Protein AF-A0A2M7HS95-F1 (afdb_monomer)

Mean predicted aligned error: 13.53 Å

Structure (mmCIF, N/CA/C/O backbone):
data_AF-A0A2M7HS95-F1
#
_entry.id   AF-A0A2M7HS95-F1
#
loop_
_atom_site.group_PDB
_atom_site.id
_atom_site.type_symbol
_atom_site.label_atom_id
_atom_site.label_alt_id
_atom_site.label_comp_id
_atom_site.label_asym_id
_atom_site.label_entity_id
_atom_site.label_seq_id
_atom_site.pdbx_PDB_ins_code
_atom_site.Cartn_x
_atom_site.Cartn_y
_atom_site.Cartn_z
_atom_site.occupancy
_atom_site.B_iso_or_equiv
_atom_site.auth_seq_id
_atom_site.auth_comp_id
_atom_site.auth_asym_id
_atom_site.auth_atom_id
_atom_site.pdbx_PDB_model_num
ATOM 1 N N . MET A 1 1 ? -7.080 -26.761 -4.412 1.00 55.56 1 MET A N 1
ATOM 2 C CA . MET A 1 1 ? -7.701 -25.764 -5.310 1.00 55.56 1 MET A CA 1
ATOM 3 C C . MET A 1 1 ? -8.780 -25.048 -4.519 1.00 55.56 1 MET A C 1
ATOM 5 O O . MET A 1 1 ? -9.623 -25.730 -3.957 1.00 55.56 1 MET A O 1
ATOM 9 N N . CYS A 1 2 ? -8.719 -23.722 -4.392 1.00 57.47 2 CYS A N 1
ATOM 10 C CA . CYS A 1 2 ? -9.712 -22.958 -3.632 1.00 57.47 2 CYS A CA 1
ATOM 11 C C . CYS A 1 2 ? -10.790 -22.452 -4.595 1.00 57.47 2 CYS A C 1
ATOM 13 O O . CYS A 1 2 ? -10.579 -21.468 -5.297 1.00 57.47 2 CYS A O 1
ATOM 15 N N . SER A 1 3 ? -11.915 -23.160 -4.671 1.00 64.12 3 SER A N 1
ATOM 16 C CA . SER A 1 3 ? -13.106 -22.711 -5.394 1.00 64.12 3 SER A CA 1
ATOM 17 C C . SER A 1 3 ? -13.793 -21.575 -4.635 1.00 64.12 3 SER A C 1
ATOM 19 O O . SER A 1 3 ? -13.940 -21.643 -3.414 1.00 64.12 3 SER A O 1
ATOM 21 N N . THR A 1 4 ? -14.234 -20.540 -5.348 1.00 67.75 4 THR A N 1
ATOM 22 C CA . THR A 1 4 ? -15.065 -19.469 -4.789 1.00 67.75 4 THR A CA 1
ATOM 23 C C . THR A 1 4 ? -16.438 -20.020 -4.387 1.00 67.75 4 THR A C 1
ATOM 25 O O . THR A 1 4 ? -17.014 -20.827 -5.124 1.00 67.75 4 THR A O 1
ATOM 28 N N . PRO A 1 5 ? -16.985 -19.631 -3.221 1.00 67.50 5 PRO A N 1
ATOM 29 C CA . PRO A 1 5 ? -18.285 -20.121 -2.791 1.00 67.50 5 PRO A CA 1
ATOM 30 C C . PRO A 1 5 ? -19.372 -19.589 -3.731 1.00 67.50 5 PRO A C 1
ATOM 32 O O . PRO A 1 5 ? -19.444 -18.392 -4.007 1.00 67.50 5 PRO A O 1
ATOM 35 N N . LYS A 1 6 ? -20.222 -20.491 -4.231 1.00 69.25 6 LYS A N 1
ATOM 36 C CA . LYS A 1 6 ? -21.392 -20.164 -5.051 1.00 69.25 6 LYS A CA 1
ATOM 37 C C . LYS A 1 6 ? -22.399 -19.417 -4.171 1.00 69.25 6 LYS A C 1
ATOM 39 O O . LYS A 1 6 ? -23.077 -20.025 -3.347 1.00 69.25 6 LYS A O 1
ATOM 44 N N . THR A 1 7 ? -22.453 -18.094 -4.291 1.00 62.34 7 THR A N 1
ATOM 45 C CA . THR A 1 7 ? -23.372 -17.250 -3.517 1.00 62.34 7 THR A CA 1
ATOM 46 C C . THR A 1 7 ? -24.797 -17.445 -4.024 1.00 62.34 7 THR A C 1
ATOM 48 O O . THR A 1 7 ? -25.154 -16.948 -5.091 1.00 62.34 7 THR A O 1
ATOM 51 N N . ASN A 1 8 ? -25.610 -18.187 -3.271 1.00 64.69 8 ASN A N 1
ATOM 52 C CA . ASN A 1 8 ? -27.047 -18.290 -3.512 1.00 64.69 8 ASN A CA 1
ATOM 53 C C . ASN A 1 8 ? -27.715 -16.949 -3.174 1.00 64.69 8 ASN A C 1
ATOM 55 O O . ASN A 1 8 ? -27.618 -16.473 -2.046 1.00 64.69 8 ASN A O 1
ATOM 59 N N . SER A 1 9 ? -28.443 -16.371 -4.128 1.00 61.34 9 SER A N 1
ATOM 60 C CA . SER A 1 9 ? -29.246 -15.146 -3.968 1.00 61.34 9 SER A CA 1
ATOM 61 C C . SER A 1 9 ? -30.429 -15.296 -2.995 1.00 61.34 9 SER A C 1
ATOM 63 O O . SER A 1 9 ? -31.059 -14.305 -2.646 1.00 61.34 9 SER A O 1
ATOM 65 N N . ALA A 1 10 ? -30.699 -16.516 -2.521 1.00 59.78 10 ALA A N 1
ATOM 66 C CA . ALA A 1 10 ? -31.662 -16.829 -1.463 1.00 59.78 10 ALA A CA 1
ATOM 67 C C . ALA A 1 10 ? -31.024 -16.925 -0.060 1.00 59.78 10 ALA A C 1
ATOM 69 O O . ALA A 1 10 ? -31.658 -17.422 0.871 1.00 59.78 10 ALA A O 1
ATOM 70 N N . ALA A 1 11 ? -29.761 -16.511 0.106 1.00 67.81 11 ALA A N 1
ATOM 71 C CA . ALA A 1 11 ? -29.102 -16.509 1.406 1.00 67.81 11 ALA A CA 1
ATOM 72 C C . ALA A 1 11 ? -29.827 -15.545 2.356 1.00 67.81 11 ALA A C 1
ATOM 74 O O . ALA A 1 11 ? -29.710 -14.326 2.251 1.00 67.81 11 ALA A O 1
ATOM 75 N N . MET A 1 12 ? -30.599 -16.125 3.275 1.00 68.31 12 MET A N 1
ATOM 76 C CA . MET A 1 12 ? -31.265 -15.418 4.359 1.00 68.31 12 MET A CA 1
ATOM 77 C C . MET A 1 12 ? -30.229 -14.543 5.085 1.00 68.31 12 MET A C 1
ATOM 79 O O . MET A 1 12 ? -29.149 -15.055 5.409 1.00 68.31 12 MET A O 1
ATOM 83 N N . PRO A 1 13 ? -30.510 -13.250 5.337 1.00 69.94 13 PRO A N 1
ATOM 84 C CA . PRO A 1 13 ? -29.580 -12.410 6.074 1.00 69.94 13 PRO A CA 1
ATOM 85 C C . PRO A 1 13 ? -29.267 -13.073 7.424 1.00 69.94 13 PRO A C 1
ATOM 87 O O . PRO A 1 13 ? -30.153 -13.702 8.020 1.00 69.94 13 PRO A O 1
ATOM 90 N N . PRO A 1 14 ? -28.012 -12.997 7.898 1.00 67.12 14 PRO A N 1
ATOM 91 C CA . PRO A 1 14 ? -27.621 -13.642 9.141 1.00 67.12 14 PRO A CA 1
ATOM 92 C C . PRO A 1 14 ? -28.547 -13.182 10.273 1.00 67.12 14 PRO A C 1
ATOM 94 O O . PRO A 1 14 ? -28.779 -11.989 10.450 1.00 67.12 14 PRO A O 1
ATOM 97 N N . LYS A 1 15 ? -29.079 -14.140 11.048 1.00 71.44 15 LYS A N 1
ATOM 98 C CA . LYS A 1 15 ? -29.981 -13.862 12.185 1.00 71.44 15 LYS A CA 1
ATOM 99 C C . LYS A 1 15 ? -29.326 -12.989 13.262 1.00 71.44 15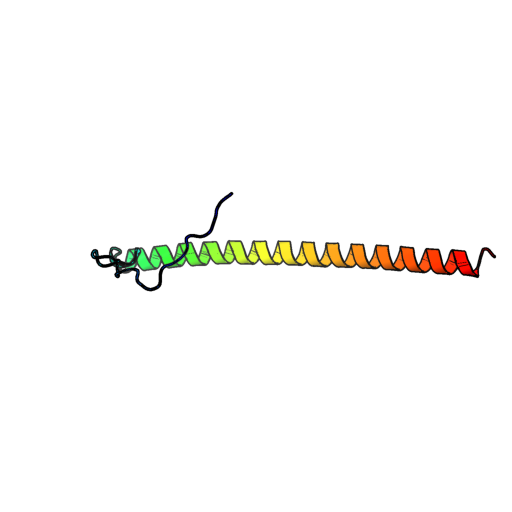 LYS A C 1
ATOM 101 O O . LYS A 1 15 ? -30.021 -12.365 14.054 1.00 71.44 15 LYS A O 1
ATOM 106 N N . ILE A 1 16 ? -27.995 -12.973 13.307 1.00 75.19 16 ILE A N 1
ATOM 107 C CA . ILE A 1 16 ? -27.210 -12.146 14.219 1.00 75.19 16 ILE A CA 1
ATOM 108 C C . ILE A 1 16 ? -26.934 -10.823 13.498 1.00 75.19 16 ILE A C 1
ATOM 110 O O . ILE A 1 16 ? -26.385 -10.867 12.391 1.00 75.19 16 ILE A O 1
ATOM 114 N N . PRO A 1 17 ? -27.272 -9.661 14.088 1.00 72.31 17 PRO A N 1
ATOM 115 C CA . PRO A 1 17 ? -26.933 -8.385 13.484 1.00 72.31 17 PRO A CA 1
ATOM 116 C C . PRO A 1 17 ? -25.418 -8.332 13.309 1.00 72.31 17 PRO A C 1
ATOM 118 O O . PRO A 1 17 ? -24.660 -8.440 14.275 1.00 72.31 17 PRO A O 1
ATOM 121 N N . PHE A 1 18 ? -24.973 -8.197 12.061 1.00 74.50 18 PHE A N 1
ATOM 122 C CA . PHE A 1 18 ? -23.565 -7.996 11.767 1.00 74.50 18 PHE A CA 1
ATOM 123 C C . PHE A 1 18 ? -23.163 -6.637 12.341 1.00 74.50 18 PHE A C 1
ATOM 125 O O . PHE A 1 18 ? -23.411 -5.588 11.748 1.00 74.50 18 PHE A O 1
ATOM 132 N N . ARG A 1 19 ? -22.585 -6.641 13.542 1.00 74.44 19 ARG A N 1
ATOM 133 C CA . ARG A 1 19 ? -21.976 -5.444 14.108 1.00 74.44 19 ARG A CA 1
ATOM 134 C C . ARG A 1 19 ? -20.647 -5.243 13.394 1.00 74.44 19 ARG A C 1
ATOM 136 O O . ARG A 1 19 ? -19.812 -6.145 13.383 1.00 74.44 19 ARG A O 1
ATOM 143 N N . SER A 1 20 ? -20.449 -4.073 12.788 1.00 81.00 20 SER A N 1
ATOM 144 C CA . SER A 1 20 ? -19.142 -3.746 12.222 1.00 81.00 20 SER A CA 1
ATOM 145 C C . SER A 1 20 ? -18.089 -3.798 13.333 1.00 81.00 20 SER A C 1
ATOM 147 O O . SER A 1 20 ? -18.372 -3.456 14.480 1.00 81.00 20 SER A O 1
ATOM 149 N N . PHE A 1 21 ? -16.868 -4.220 13.007 1.00 83.56 21 PHE A N 1
ATOM 150 C CA . PHE A 1 21 ? -15.760 -4.303 13.971 1.00 83.56 21 PHE A CA 1
ATOM 151 C C . PHE A 1 21 ? -15.547 -2.980 14.738 1.00 83.56 21 PHE A C 1
ATOM 153 O O . PHE A 1 21 ? -15.268 -2.964 15.933 1.00 83.56 21 PHE A O 1
ATOM 160 N N . MET A 1 22 ? -15.781 -1.855 14.062 1.00 86.75 22 MET A N 1
ATOM 161 C CA . MET A 1 22 ? -15.697 -0.507 14.624 1.00 86.75 22 MET A CA 1
ATOM 162 C C . MET A 1 22 ? -16.880 -0.132 15.539 1.00 86.75 22 MET A C 1
ATOM 164 O O . MET A 1 22 ? -16.768 0.812 16.315 1.00 86.75 22 MET A O 1
ATOM 168 N N . ALA A 1 23 ? -18.012 -0.843 15.482 1.00 86.56 23 ALA A N 1
ATOM 169 C CA . ALA A 1 23 ? -19.201 -0.541 16.287 1.00 86.56 23 ALA A CA 1
ATOM 170 C C . ALA A 1 23 ? -19.017 -0.851 17.781 1.00 86.56 23 ALA A C 1
ATOM 172 O O . ALA A 1 23 ? -19.727 -0.293 18.618 1.00 86.56 23 ALA A O 1
ATOM 173 N N . SER A 1 24 ? -18.082 -1.739 18.128 1.00 88.62 24 SER A N 1
ATOM 174 C CA . SER A 1 24 ? -17.669 -1.996 19.513 1.00 88.62 24 SER A CA 1
ATOM 175 C C . SER A 1 24 ? -16.583 -1.050 20.020 1.00 88.62 24 SER A C 1
ATOM 177 O O . SER A 1 24 ? -16.273 -1.100 21.204 1.00 88.62 24 SER A O 1
ATOM 179 N N . MET A 1 25 ? -16.017 -0.196 19.162 1.00 89.00 25 MET A N 1
ATOM 180 C CA . MET A 1 25 ? -14.940 0.716 19.542 1.00 89.00 25 MET A CA 1
ATOM 181 C C . MET A 1 25 ? -15.451 2.097 19.958 1.00 89.00 25 MET A C 1
ATOM 183 O O . MET A 1 25 ? -16.349 2.684 19.334 1.00 89.00 25 MET A O 1
ATOM 187 N N . THR A 1 26 ? -14.802 2.657 20.978 1.00 94.69 26 THR A N 1
ATOM 188 C CA . THR A 1 26 ? -14.969 4.065 21.353 1.00 94.69 26 THR A CA 1
ATOM 189 C C . THR A 1 26 ? -14.476 4.985 20.232 1.00 94.69 26 THR A C 1
ATOM 191 O O . THR A 1 26 ? -13.821 4.553 19.280 1.00 94.69 26 THR A O 1
ATOM 194 N N . LEU A 1 27 ? -14.816 6.272 20.307 1.00 93.19 27 LEU A N 1
ATOM 195 C CA . LEU A 1 27 ? -14.407 7.240 19.288 1.00 93.19 27 LEU A CA 1
ATOM 196 C C . LEU A 1 27 ? -12.876 7.395 19.236 1.00 93.19 27 LEU A C 1
ATOM 198 O O . LEU A 1 27 ? -12.300 7.387 18.151 1.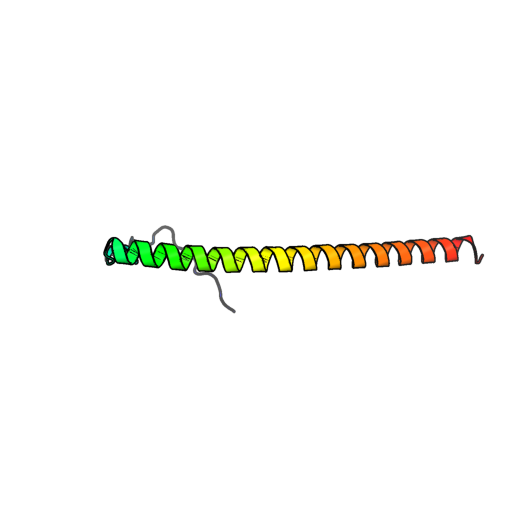00 93.19 27 LEU A O 1
ATOM 202 N N . GLU A 1 28 ? -12.210 7.420 20.391 1.00 95.19 28 GLU A N 1
ATOM 203 C CA . GLU A 1 28 ? -10.743 7.480 20.493 1.00 95.19 28 GLU A CA 1
ATOM 204 C C . GLU A 1 28 ? -10.061 6.233 19.907 1.00 95.19 28 GLU A C 1
ATOM 206 O O . GLU A 1 28 ? -9.077 6.325 19.172 1.00 95.19 28 GLU A O 1
ATOM 211 N N . GLN A 1 29 ? -10.621 5.047 20.163 1.00 94.56 29 GLN A N 1
ATOM 212 C CA . GLN A 1 29 ? -10.131 3.792 19.586 1.00 94.56 29 GLN A CA 1
ATOM 213 C C . GLN A 1 29 ? -10.273 3.764 18.061 1.00 94.56 29 GLN A C 1
ATOM 215 O O . GLN A 1 29 ? -9.408 3.247 17.357 1.00 94.56 29 GLN A O 1
ATOM 220 N N . ARG A 1 30 ? -11.345 4.357 17.529 1.00 94.12 30 ARG A N 1
ATOM 221 C CA . ARG A 1 30 ? -11.515 4.504 16.080 1.00 94.12 30 ARG A CA 1
ATOM 222 C C . ARG A 1 30 ? -10.518 5.494 15.484 1.00 94.12 30 ARG A C 1
ATOM 224 O O . ARG A 1 30 ? -10.015 5.239 14.394 1.00 94.12 30 ARG A O 1
ATOM 231 N N . HIS A 1 31 ? -10.207 6.579 16.192 1.00 95.88 31 HIS A N 1
ATOM 232 C CA . HIS A 1 31 ? -9.219 7.564 15.749 1.00 95.88 31 HIS A CA 1
ATOM 233 C C . HIS A 1 31 ? -7.819 6.950 15.651 1.00 95.88 31 HIS A C 1
ATOM 235 O O . HIS A 1 31 ? -7.190 6.989 14.597 1.00 95.88 31 HIS A O 1
ATOM 241 N N . THR A 1 32 ? -7.375 6.286 16.718 1.00 95.56 32 THR A N 1
ATOM 242 C CA . THR A 1 32 ? -6.080 5.588 16.747 1.00 95.56 32 THR A CA 1
ATOM 243 C C . THR A 1 32 ? -5.996 4.488 15.687 1.00 95.56 32 THR A C 1
ATOM 245 O O . THR A 1 32 ? -4.975 4.347 15.013 1.00 95.56 32 THR A O 1
ATOM 248 N N . PHE A 1 33 ? -7.082 3.739 15.466 1.00 94.94 33 PHE A N 1
ATOM 249 C CA . PHE A 1 33 ? -7.146 2.768 14.375 1.00 94.94 33 PHE A CA 1
ATOM 250 C C . PHE A 1 33 ? -6.981 3.4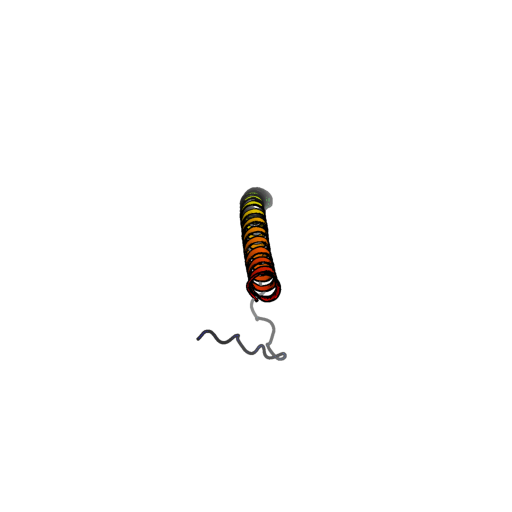34 13.002 1.00 94.94 33 PHE A C 1
ATOM 252 O O . PHE A 1 33 ? -6.200 2.951 12.181 1.00 94.94 33 PHE A O 1
ATOM 259 N N . ALA A 1 34 ? -7.685 4.543 12.756 1.00 95.19 34 ALA A N 1
ATOM 260 C CA . ALA A 1 34 ? -7.603 5.276 11.497 1.00 95.19 34 ALA A CA 1
ATOM 261 C C . ALA A 1 34 ? -6.185 5.803 11.235 1.00 95.19 34 ALA A C 1
ATOM 263 O O . ALA A 1 34 ? -5.671 5.637 10.133 1.00 95.19 34 ALA A O 1
ATOM 264 N N . GLU A 1 35 ? -5.512 6.356 12.245 1.00 96.56 35 GLU A N 1
ATOM 265 C CA . GLU A 1 35 ? -4.118 6.805 12.130 1.00 96.56 35 GLU A CA 1
ATOM 266 C C . GLU A 1 35 ? -3.176 5.669 11.714 1.00 96.56 35 GLU A C 1
ATOM 268 O O . GLU A 1 35 ? -2.371 5.815 10.789 1.00 96.56 35 GLU A O 1
ATOM 273 N N . VAL A 1 36 ? -3.286 4.512 12.373 1.00 96.25 36 VAL A N 1
ATOM 274 C CA . VAL A 1 36 ? -2.451 3.345 12.065 1.00 96.25 36 VAL A CA 1
ATOM 275 C C . VAL A 1 36 ? -2.754 2.811 10.666 1.00 96.25 36 VAL A C 1
ATOM 277 O O . VAL A 1 36 ? -1.822 2.494 9.921 1.00 96.25 36 VAL A O 1
ATOM 280 N N . ALA A 1 37 ? -4.033 2.734 10.295 1.00 94.81 37 ALA A N 1
ATOM 281 C CA . ALA A 1 37 ? -4.463 2.287 8.976 1.00 94.81 37 ALA A CA 1
ATOM 282 C C . ALA A 1 37 ? -3.934 3.211 7.869 1.00 94.81 37 ALA A C 1
ATOM 284 O O . ALA A 1 37 ? -3.332 2.725 6.912 1.00 94.81 37 ALA A O 1
ATOM 285 N N . ASN A 1 38 ? -4.059 4.529 8.044 1.00 95.88 38 ASN A N 1
ATOM 286 C CA . ASN A 1 38 ? -3.547 5.525 7.102 1.00 95.88 38 ASN A CA 1
ATOM 287 C C . ASN A 1 38 ? -2.026 5.410 6.949 1.00 95.88 38 ASN A C 1
ATOM 289 O O . ASN A 1 38 ? -1.512 5.319 5.836 1.00 95.88 38 ASN A O 1
ATOM 293 N N . ARG A 1 39 ? -1.290 5.292 8.061 1.00 96.25 39 ARG A N 1
ATOM 294 C CA . ARG A 1 39 ? 0.170 5.116 8.029 1.00 96.25 39 ARG A CA 1
ATOM 295 C C . ARG A 1 39 ? 0.592 3.818 7.336 1.00 96.25 39 ARG A C 1
ATOM 297 O O . ARG A 1 39 ? 1.647 3.754 6.699 1.00 96.25 39 ARG A O 1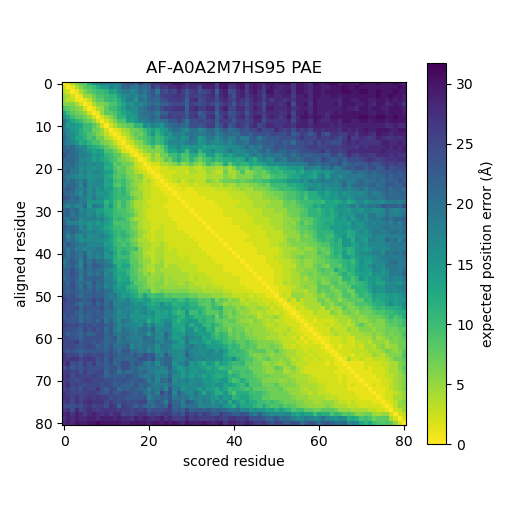
ATOM 304 N N . ALA A 1 40 ? -0.187 2.749 7.488 1.00 95.81 40 ALA A N 1
ATOM 305 C CA . ALA A 1 40 ? 0.063 1.493 6.791 1.00 95.81 40 ALA A CA 1
ATOM 306 C C . ALA A 1 40 ? -0.173 1.632 5.279 1.00 95.81 40 ALA A C 1
ATOM 308 O O . ALA A 1 40 ? 0.620 1.104 4.493 1.00 95.81 40 ALA A O 1
ATOM 309 N N . ASP A 1 41 ? -1.208 2.370 4.881 1.00 95.06 41 ASP A N 1
ATOM 310 C CA . ASP A 1 41 ? -1.521 2.628 3.478 1.00 95.06 41 ASP A CA 1
ATOM 311 C C . ASP A 1 41 ? -0.461 3.508 2.799 1.00 95.06 41 ASP A C 1
ATOM 313 O O . ASP A 1 41 ? 0.034 3.164 1.728 1.00 95.06 41 ASP A O 1
ATOM 317 N N . GLU A 1 42 ? 0.034 4.546 3.475 1.00 94.56 42 GLU A N 1
ATOM 318 C CA . GLU A 1 42 ? 1.172 5.348 3.000 1.00 94.56 42 GLU A CA 1
ATOM 319 C C . GLU A 1 42 ? 2.420 4.488 2.743 1.00 94.56 42 GLU A C 1
ATOM 321 O O . GLU A 1 42 ? 3.096 4.601 1.718 1.00 94.56 42 GLU A O 1
ATOM 326 N N . ARG A 1 43 ? 2.734 3.555 3.650 1.00 93.62 43 ARG A N 1
ATOM 327 C CA . ARG A 1 43 ? 3.863 2.628 3.453 1.00 93.62 43 ARG A CA 1
ATOM 328 C C . ARG A 1 43 ? 3.643 1.718 2.249 1.00 93.62 43 ARG A C 1
ATOM 330 O O . ARG A 1 43 ? 4.604 1.367 1.553 1.00 93.62 43 ARG A O 1
ATOM 337 N N . ARG A 1 44 ? 2.398 1.301 2.022 1.00 91.50 44 ARG A N 1
ATOM 338 C CA . ARG A 1 44 ? 2.023 0.479 0.876 1.00 91.50 44 ARG A CA 1
ATOM 339 C C . ARG A 1 44 ? 2.157 1.268 -0.424 1.00 91.50 44 ARG A C 1
ATOM 341 O O . ARG A 1 44 ? 2.800 0.759 -1.341 1.00 91.50 44 ARG A O 1
ATOM 348 N N . SER A 1 45 ? 1.653 2.497 -0.482 1.00 92.31 45 SER A N 1
ATOM 349 C CA . SER A 1 45 ? 1.711 3.342 -1.677 1.00 92.31 45 SER A CA 1
ATOM 350 C C . SER A 1 45 ? 3.158 3.626 -2.099 1.00 92.31 45 SER A C 1
ATOM 352 O O . SER A 1 45 ? 3.507 3.439 -3.265 1.00 92.31 45 SER A O 1
ATOM 354 N N . ILE A 1 46 ? 4.055 3.916 -1.148 1.00 92.31 46 ILE A N 1
ATOM 355 C CA . ILE A 1 46 ? 5.496 4.084 -1.413 1.00 92.31 46 ILE A CA 1
ATOM 356 C C . ILE A 1 46 ? 6.101 2.807 -2.013 1.00 92.31 46 ILE A C 1
ATOM 358 O O . ILE A 1 46 ? 6.904 2.856 -2.954 1.00 92.31 46 ILE A O 1
ATOM 362 N N . ARG A 1 47 ? 5.742 1.633 -1.477 1.00 90.50 47 ARG A N 1
ATOM 363 C CA . ARG A 1 47 ? 6.229 0.349 -1.999 1.00 90.50 47 ARG A CA 1
ATOM 364 C C . ARG A 1 47 ? 5.723 0.108 -3.418 1.00 90.50 47 ARG A C 1
ATOM 366 O O . ARG A 1 47 ? 6.506 -0.304 -4.273 1.00 90.50 47 ARG A O 1
ATOM 373 N N . GLU A 1 48 ? 4.445 0.357 -3.666 1.00 91.44 48 GLU A N 1
ATOM 374 C CA . GLU A 1 48 ? 3.824 0.172 -4.975 1.00 91.44 48 GLU A CA 1
ATOM 375 C C . GLU A 1 48 ? 4.419 1.117 -6.021 1.00 91.44 48 GLU A C 1
ATOM 377 O O . GLU A 1 48 ? 4.770 0.653 -7.105 1.00 91.44 48 GLU A O 1
ATOM 382 N N . GLN A 1 49 ? 4.675 2.382 -5.679 1.00 89.50 49 GLN A N 1
ATOM 383 C CA . GLN A 1 49 ? 5.378 3.327 -6.552 1.00 89.50 49 GLN A CA 1
ATOM 384 C C . GLN A 1 49 ? 6.786 2.834 -6.914 1.00 89.50 49 GLN A C 1
ATOM 386 O O . GLN A 1 49 ? 7.152 2.782 -8.091 1.00 89.50 49 GLN A O 1
ATOM 391 N N . ARG A 1 50 ? 7.570 2.385 -5.923 1.00 85.81 50 ARG A N 1
ATOM 392 C CA . ARG A 1 50 ? 8.920 1.840 -6.162 1.00 85.81 50 ARG A CA 1
ATOM 393 C C . ARG A 1 50 ? 8.889 0.593 -7.046 1.00 85.81 50 ARG A C 1
ATOM 395 O O . ARG A 1 50 ? 9.741 0.433 -7.920 1.00 85.81 50 ARG A O 1
ATOM 402 N N . LEU 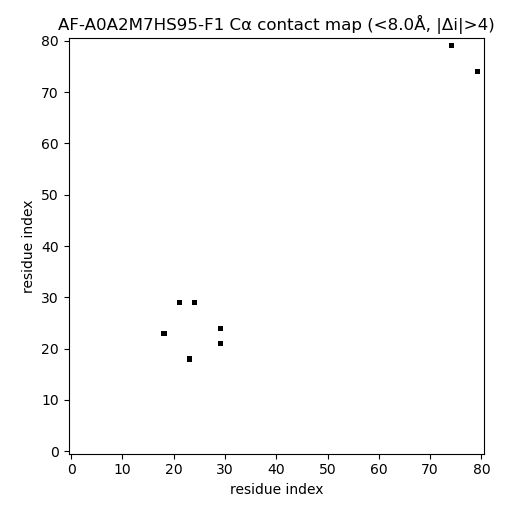A 1 51 ? 7.933 -0.307 -6.824 1.00 86.69 51 LEU A N 1
ATOM 403 C CA . LEU A 1 51 ? 7.778 -1.515 -7.637 1.00 86.69 51 LEU A CA 1
ATOM 404 C C . LEU A 1 51 ? 7.284 -1.193 -9.051 1.00 86.69 51 LEU A C 1
ATOM 406 O O . LEU A 1 51 ? 7.775 -1.793 -10.007 1.00 86.69 51 LEU A O 1
ATOM 410 N N . GLY A 1 52 ? 6.357 -0.246 -9.195 1.00 82.81 52 GLY A N 1
ATOM 411 C CA . GLY A 1 52 ? 5.860 0.244 -10.479 1.00 82.81 52 GLY A CA 1
ATOM 412 C C . GLY A 1 52 ? 6.982 0.829 -11.330 1.00 82.81 52 GLY A C 1
ATOM 413 O O . GLY A 1 52 ? 7.160 0.412 -12.474 1.00 82.81 52 GLY A O 1
ATOM 414 N N . LEU A 1 53 ? 7.820 1.684 -10.736 1.00 75.25 53 LEU A N 1
ATOM 415 C CA . LEU A 1 53 ? 8.989 2.254 -11.405 1.00 75.25 53 LEU A CA 1
ATOM 416 C C . LEU A 1 53 ? 9.970 1.163 -11.859 1.00 75.25 53 LEU A C 1
ATOM 418 O O . LEU A 1 53 ? 10.379 1.134 -13.019 1.00 75.25 53 LEU A O 1
ATOM 422 N N . LYS A 1 54 ? 10.288 0.197 -10.984 1.00 76.25 54 LYS A N 1
ATOM 423 C CA . LYS A 1 54 ? 11.162 -0.938 -11.336 1.00 76.25 54 LYS A CA 1
ATOM 424 C C . LYS A 1 54 ? 10.596 -1.782 -12.480 1.00 76.25 54 LYS A C 1
ATOM 426 O O . LYS A 1 54 ? 11.350 -2.226 -13.345 1.00 76.25 54 LYS A O 1
ATOM 431 N N . ARG A 1 55 ? 9.279 -2.015 -12.501 1.00 78.19 55 ARG A N 1
ATOM 432 C CA . ARG A 1 55 ? 8.605 -2.749 -13.585 1.00 78.19 55 ARG A CA 1
ATOM 433 C C . ARG A 1 55 ? 8.662 -1.977 -14.900 1.00 78.19 55 ARG A C 1
ATOM 435 O O . ARG A 1 55 ? 8.988 -2.579 -15.919 1.00 78.19 55 ARG A O 1
ATOM 442 N N . ALA A 1 56 ? 8.406 -0.669 -14.877 1.00 78.19 56 ALA A N 1
ATOM 443 C CA . ALA A 1 56 ? 8.470 0.182 -16.062 1.00 78.19 56 ALA A CA 1
ATOM 444 C C . ALA A 1 56 ? 9.881 0.201 -16.669 1.00 78.19 56 ALA A C 1
ATOM 446 O O . ALA A 1 56 ? 10.042 -0.114 -17.846 1.00 78.19 56 ALA A O 1
ATOM 447 N N . VAL A 1 57 ? 10.911 0.448 -15.850 1.00 80.62 57 VAL A N 1
ATOM 448 C CA . VAL A 1 57 ? 12.320 0.435 -16.285 1.00 80.62 57 VAL A CA 1
ATOM 449 C C . VAL A 1 57 ? 12.701 -0.922 -16.880 1.00 80.62 57 VAL A C 1
ATOM 451 O O . VAL A 1 57 ? 13.227 -0.989 -17.988 1.00 80.62 57 VAL A O 1
ATOM 454 N N . LYS A 1 58 ? 12.363 -2.026 -16.200 1.00 84.31 58 LYS A N 1
ATOM 455 C CA . LYS A 1 58 ? 12.633 -3.382 -16.702 1.00 84.31 58 LYS A CA 1
ATOM 456 C C . LYS A 1 58 ? 11.947 -3.654 -18.044 1.00 84.31 58 LYS A C 1
ATOM 458 O O . LYS A 1 58 ? 12.524 -4.323 -18.900 1.00 84.31 58 LYS A O 1
ATOM 463 N N . ASN A 1 59 ? 10.719 -3.174 -18.225 1.00 84.31 59 ASN A N 1
ATOM 464 C CA . ASN A 1 59 ? 9.971 -3.358 -19.466 1.00 84.31 59 ASN A CA 1
ATOM 465 C C . ASN A 1 59 ? 10.560 -2.535 -20.615 1.00 84.31 59 ASN A C 1
ATOM 467 O O . ASN A 1 59 ? 10.633 -3.051 -21.727 1.00 84.31 59 ASN A O 1
ATOM 471 N N . ASN A 1 60 ? 11.020 -1.309 -20.352 1.00 84.44 60 ASN A N 1
ATOM 472 C CA . ASN A 1 60 ? 11.692 -0.478 -21.354 1.00 84.44 60 ASN A CA 1
ATOM 473 C C . ASN A 1 60 ? 13.015 -1.112 -21.809 1.00 84.44 60 ASN A C 1
ATOM 475 O O . ASN A 1 60 ? 13.174 -1.360 -22.997 1.00 84.44 60 ASN A O 1
ATOM 479 N N . ILE A 1 61 ? 13.868 -1.560 -20.877 1.00 85.88 61 ILE A N 1
ATOM 480 C CA . ILE A 1 61 ? 15.124 -2.263 -21.210 1.00 85.88 61 ILE A CA 1
ATOM 481 C C . ILE A 1 61 ? 14.864 -3.494 -22.094 1.00 85.88 61 ILE A C 1
ATOM 483 O O . ILE A 1 61 ? 15.570 -3.744 -23.069 1.00 85.88 61 ILE A O 1
ATOM 487 N N . LYS A 1 62 ? 13.826 -4.283 -21.783 1.00 85.25 62 LYS A N 1
ATOM 4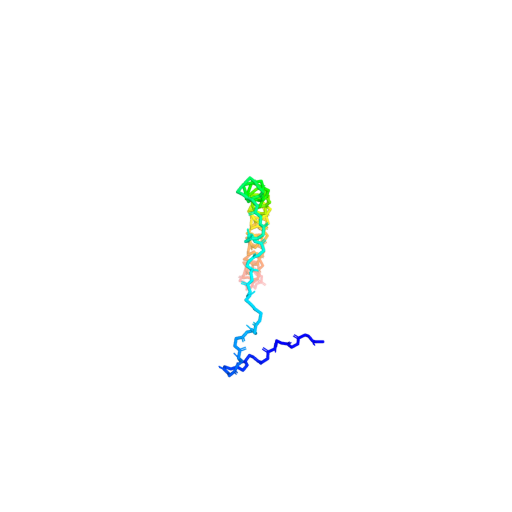88 C CA . LYS A 1 62 ? 13.456 -5.446 -22.605 1.00 85.25 62 LYS A CA 1
ATOM 489 C C . LYS A 1 62 ? 13.022 -5.057 -24.019 1.00 85.25 62 LYS A C 1
ATOM 491 O O . LYS A 1 62 ? 13.350 -5.783 -24.958 1.00 85.25 62 LYS A O 1
ATOM 496 N N . LYS A 1 63 ? 12.276 -3.958 -24.168 1.00 87.06 63 LYS A N 1
ATOM 497 C CA . LYS A 1 63 ? 11.860 -3.438 -25.477 1.00 87.06 63 LYS A CA 1
ATOM 498 C C . LYS A 1 63 ? 13.072 -2.990 -26.286 1.00 87.06 63 LYS A C 1
ATOM 500 O O . LYS A 1 63 ? 13.195 -3.417 -27.428 1.00 87.06 63 LYS A O 1
ATOM 505 N N . ASP A 1 64 ? 13.996 -2.252 -25.676 1.00 87.50 64 ASP A N 1
ATOM 506 C CA . ASP A 1 64 ? 15.203 -1.761 -26.349 1.00 87.50 64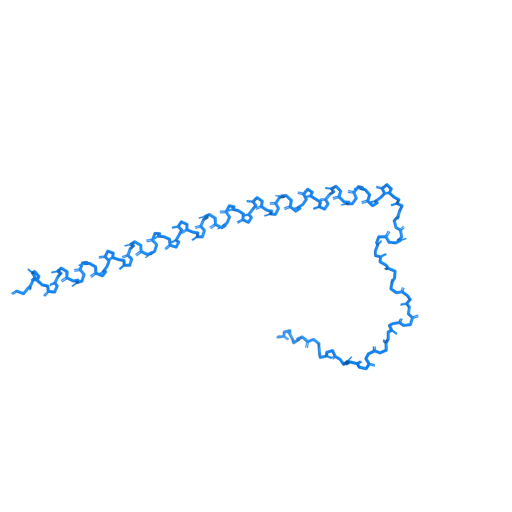 ASP A CA 1
ATOM 507 C C . ASP A 1 64 ? 16.076 -2.917 -26.852 1.00 87.50 64 ASP A C 1
ATOM 509 O O . ASP A 1 64 ? 16.474 -2.942 -28.015 1.00 87.50 64 ASP A O 1
ATOM 513 N N . ILE A 1 65 ? 16.277 -3.951 -26.025 1.00 89.81 65 ILE A N 1
ATOM 514 C CA . ILE A 1 65 ? 16.991 -5.176 -26.427 1.00 89.81 65 ILE A CA 1
ATOM 515 C C . ILE A 1 65 ? 16.266 -5.891 -27.578 1.00 89.81 65 ILE A C 1
ATOM 517 O O . ILE A 1 65 ? 16.906 -6.410 -28.494 1.00 89.81 65 ILE A O 1
ATOM 521 N N . SER A 1 66 ? 14.931 -5.944 -27.546 1.00 90.88 66 SER A N 1
ATOM 522 C CA . SER A 1 66 ? 14.136 -6.555 -28.617 1.00 90.88 66 SER A CA 1
ATOM 523 C C . SER A 1 66 ? 14.267 -5.790 -29.936 1.00 90.88 66 SER A C 1
ATOM 525 O O . SER A 1 66 ? 14.397 -6.416 -30.989 1.00 90.88 66 SER A O 1
ATOM 527 N N . LEU A 1 67 ? 14.257 -4.455 -29.888 1.00 91.44 67 LEU A N 1
ATOM 528 C CA . LEU A 1 67 ? 14.441 -3.595 -31.057 1.00 91.44 67 LEU A CA 1
A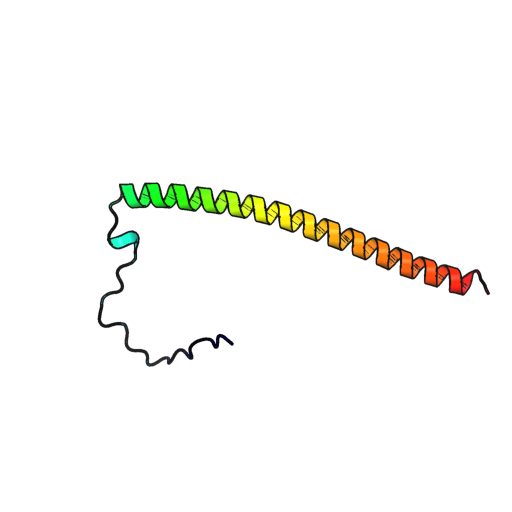TOM 529 C C . LEU A 1 67 ? 15.846 -3.753 -31.640 1.00 91.44 67 LEU A C 1
ATOM 531 O O . LEU A 1 67 ? 15.983 -3.964 -32.841 1.00 91.44 67 LEU A O 1
ATOM 535 N N . TRP A 1 68 ? 16.879 -3.768 -30.795 1.00 90.38 68 TRP A N 1
ATOM 536 C CA . TRP A 1 68 ? 18.259 -4.010 -31.228 1.00 90.38 68 TRP A CA 1
ATOM 537 C C . TRP A 1 68 ? 18.431 -5.375 -31.902 1.00 90.38 68 TRP A C 1
ATOM 539 O O . TRP A 1 68 ? 19.076 -5.482 -32.945 1.00 90.38 68 TRP A O 1
ATOM 549 N N . LYS A 1 69 ? 17.807 -6.430 -31.361 1.00 90.75 69 LYS A N 1
ATOM 550 C CA . LYS A 1 69 ? 17.786 -7.762 -31.994 1.00 90.75 69 LYS A CA 1
ATOM 551 C C . LYS A 1 69 ? 17.082 -7.762 -33.352 1.00 90.75 69 LYS A C 1
ATOM 553 O O . LYS A 1 69 ? 17.500 -8.482 -34.252 1.00 90.75 69 LYS A O 1
ATOM 558 N N . MET A 1 70 ? 16.008 -6.992 -33.507 1.00 91.25 70 MET A N 1
ATOM 559 C CA . MET A 1 70 ? 15.324 -6.855 -34.794 1.00 91.25 70 MET A CA 1
ATOM 560 C C . MET A 1 70 ? 16.200 -6.105 -35.803 1.00 91.25 70 MET A C 1
ATOM 562 O O . MET A 1 70 ? 16.354 -6.562 -36.932 1.00 91.25 70 MET A O 1
ATOM 566 N N . LEU A 1 71 ? 16.819 -5.003 -35.375 1.00 91.94 71 LEU A N 1
ATOM 567 C CA . LEU A 1 71 ? 17.670 -4.167 -36.215 1.00 91.94 71 LEU A CA 1
ATOM 568 C C . LEU A 1 71 ? 18.913 -4.928 -36.692 1.00 91.94 71 LEU A C 1
ATOM 570 O O . LEU A 1 71 ? 19.209 -4.944 -37.879 1.00 91.94 71 LEU A O 1
ATOM 574 N N . THR A 1 72 ? 19.586 -5.646 -35.793 1.00 91.50 72 THR A N 1
ATOM 575 C CA . THR A 1 72 ? 20.730 -6.509 -36.140 1.00 91.50 72 THR A CA 1
ATOM 576 C C . THR A 1 72 ? 20.350 -7.636 -37.099 1.00 91.50 72 THR A C 1
ATOM 578 O O . THR A 1 72 ? 21.085 -7.901 -38.045 1.00 91.50 72 THR A O 1
ATOM 581 N N . ARG A 1 73 ? 19.179 -8.268 -36.926 1.00 90.50 73 ARG A N 1
ATOM 582 C CA . ARG A 1 73 ? 18.661 -9.249 -37.897 1.00 90.50 73 ARG A CA 1
ATOM 583 C C . ARG A 1 73 ? 18.401 -8.628 -39.265 1.00 90.50 73 ARG A C 1
ATOM 585 O O . ARG A 1 73 ? 18.672 -9.269 -40.273 1.00 90.50 73 ARG A O 1
ATOM 592 N N . PHE A 1 74 ? 17.863 -7.411 -39.296 1.00 90.56 74 PHE A N 1
ATOM 593 C CA . PHE A 1 74 ? 17.604 -6.690 -40.536 1.00 90.56 74 PHE A CA 1
ATOM 594 C C . PHE A 1 74 ? 18.919 -6.352 -41.244 1.00 90.56 74 PHE A C 1
ATOM 596 O O . PHE A 1 74 ? 19.111 -6.744 -42.387 1.00 90.56 74 PHE A O 1
ATOM 603 N N . LEU A 1 75 ? 19.871 -5.736 -40.542 1.00 89.81 75 LEU A N 1
ATOM 604 C CA . LEU A 1 75 ? 21.184 -5.395 -41.092 1.00 89.81 75 LEU A CA 1
ATOM 605 C C . LEU A 1 75 ? 21.932 -6.630 -41.609 1.00 89.81 75 LEU A C 1
ATOM 607 O O . LEU A 1 75 ? 22.385 -6.623 -42.747 1.00 89.81 75 LEU A O 1
ATOM 611 N N . ASN A 1 76 ? 21.967 -7.728 -40.849 1.00 85.94 76 ASN A N 1
ATOM 612 C CA . ASN A 1 76 ? 22.600 -8.969 -41.312 1.00 85.94 76 ASN A CA 1
ATOM 613 C C . ASN A 1 76 ? 21.942 -9.546 -42.574 1.00 85.94 76 ASN A C 1
ATOM 615 O O . ASN A 1 76 ? 22.607 -10.219 -43.350 1.00 85.94 76 ASN A O 1
ATOM 619 N N . ARG A 1 77 ? 20.647 -9.296 -42.795 1.00 83.94 77 ARG A N 1
ATOM 620 C CA . ARG A 1 77 ? 19.926 -9.796 -43.972 1.00 83.94 77 ARG A CA 1
ATOM 621 C C . ARG A 1 77 ? 20.196 -8.983 -45.240 1.00 83.94 77 ARG A C 1
ATOM 623 O O . ARG A 1 77 ? 20.103 -9.545 -46.322 1.00 83.94 77 ARG A O 1
ATOM 630 N N . TYR A 1 78 ? 20.490 -7.690 -45.110 1.00 81.06 78 TYR A N 1
ATOM 631 C CA . TYR A 1 78 ? 20.688 -6.787 -46.252 1.00 81.06 78 TYR A CA 1
ATOM 632 C C . TYR A 1 78 ? 22.154 -6.437 -46.527 1.00 81.06 78 TYR A C 1
ATOM 634 O O . TYR A 1 78 ? 22.451 -5.975 -47.619 1.00 81.06 78 TYR A O 1
ATOM 642 N N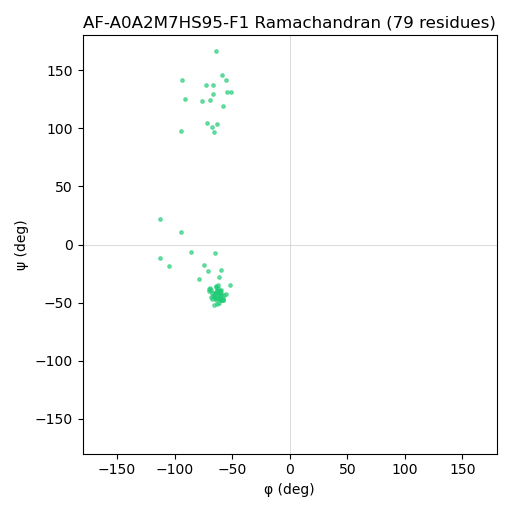 . PHE A 1 79 ? 23.051 -6.629 -45.556 1.00 66.38 79 PHE A N 1
ATOM 643 C CA . PHE A 1 79 ? 24.458 -6.222 -45.659 1.00 66.38 79 PHE A CA 1
ATOM 644 C C . PHE A 1 79 ? 25.450 -7.398 -45.703 1.00 66.38 79 PHE A C 1
ATOM 646 O O . PHE A 1 79 ? 26.624 -7.179 -45.972 1.00 66.38 79 PHE A O 1
ATOM 653 N N . VAL A 1 80 ? 25.004 -8.631 -45.417 1.00 59.88 80 VAL A N 1
ATOM 654 C CA . VAL A 1 80 ? 25.825 -9.866 -45.475 1.00 59.88 80 VAL A CA 1
ATOM 655 C C . VAL A 1 80 ? 25.345 -10.802 -46.605 1.00 59.88 80 VAL A C 1
ATOM 657 O O . VAL A 1 80 ? 25.589 -12.004 -46.579 1.00 59.88 80 VAL A O 1
ATOM 660 N N . ALA A 1 81 ? 24.649 -10.253 -47.603 1.00 49.75 81 ALA A N 1
ATOM 661 C CA . ALA A 1 81 ? 24.421 -10.885 -48.905 1.00 49.75 81 ALA A CA 1
ATOM 662 C C . ALA A 1 81 ? 25.327 -10.204 -49.935 1.00 49.75 81 ALA A C 1
ATOM 664 O O . ALA A 1 81 ? 25.863 -10.926 -50.802 1.00 49.75 81 ALA A O 1
#

Secondary structure (DSSP, 8-state):
--PPP---TT-PPPSS----GGGGS-HHHHHHHHHHHHHHHHHHHHHHHHHHHHHHHHHHHHHHHHHHHHHHHHHHHHH--

Radius of gyration: 27.31 Å; Cα contacts (8 Å, |Δi|>4): 4; chains: 1; bounding box: 58×33×70 Å

Foldseek 3Di:
DDDDDDDDPPPDPPPDPPQPPCNPDDPVRVVVVVVVVVVVVVVVVVVVVVVVVVVVVVVVVVVVVVVVVVVVVVCCVPPVD

Sequence (81 aa):
MCSTPKTNSAAMPPKIPFRSFMASMTLEQRHTFAEVANRADERRSIREQRLGLKRAVKNNIKKDISLWKMLTRFLNRYFVA

pLDDT: mean 82.89, std 11.93, range [49.75, 96.56]

Solvent-accessible surface area (backbone atoms only — not comparable to full-atom values): 5005 Å² total; per-residue (Å²): 134,88,76,80,81,84,81,60,93,80,65,72,77,69,93,62,80,84,69,55,82,66,72,81,46,54,71,69,57,48,50,55,48,50,55,54,50,51,56,50,48,54,55,48,53,56,50,50,53,55,51,50,50,54,49,52,54,52,52,50,55,52,48,54,55,51,50,51,54,50,51,52,54,50,47,54,64,72,73,73,111